Protein AF-A0A3D3YVE0-F1 (afdb_monomer)

Sequence (77 aa):
INRLPWSRGYCVTVDHHAIRPEDLLPQHCFRRWTGEYFDEFGNKLPGPIEPCGDWGLASYRALDDRISDALHIPRVP

pLDDT: mean 91.21, std 6.07, range [61.97, 97.88]

Radius of gyration: 15.42 Å; Cα contacts (8 Å, |Δi|>4): 70; chains: 1; bounding box: 38×22×39 Å

Solvent-accessible surface area (backbone atoms only — not comparable to full-atom values): 5138 Å² total; per-residue (Å²): 135,86,61,63,50,48,78,70,65,78,45,80,88,88,77,88,78,83,89,50,78,86,76,52,70,98,62,63,25,22,36,34,96,88,71,50,28,23,33,93,86,68,50,78,46,98,57,90,45,86,76,64,46,64,61,73,82,77,53,73,63,58,49,51,44,54,50,19,61,77,70,74,46,84,66,78,135

Foldseek 3Di:
DDCVCVVVPVDDDPDDDDDDPVNDDPWAWAAEPVRWIATPVRHTDPDDDPPYHHPDDDDPLRVQVVVCVVVVHDRDD

Secondary structure (DSSP, 8-state):
---HHHHTTS----------GGGS-SS-EEE-TTS-EE-TT-PEESS--SSEEESSPPPHHHHHHHHHHHHT-PPP-

Nearest PDB structures (foldseek):
  7qi6-assembly1_m  TM=2.742E-01  e=1.314E+00  Homo sapiens
  7rsi-assembly1_C  TM=3.870E-01  e=7.709E+00  Homo sapiens

Structure (mmCIF, N/CA/C/O backbone):
data_AF-A0A3D3YVE0-F1
#
_entry.id   AF-A0A3D3YVE0-F1
#
loop_
_atom_site.group_PDB
_atom_site.id
_atom_site.type_symbol
_atom_site.label_atom_id
_atom_site.label_alt_id
_atom_site.label_comp_id
_atom_site.label_asym_id
_atom_site.label_entity_id
_atom_site.label_seq_id
_atom_site.pdbx_PDB_ins_code
_atom_site.Cartn_x
_atom_site.Cartn_y
_atom_site.Cartn_z
_atom_site.occupancy
_atom_site.B_iso_or_equiv
_atom_site.auth_seq_id
_atom_site.auth_comp_id
_atom_site.auth_asym_id
_atom_site.auth_atom_id
_atom_site.pdbx_PDB_model_num
ATOM 1 N N . ILE A 1 1 ? -8.245 7.265 -8.616 1.00 61.97 1 ILE A N 1
ATOM 2 C CA . ILE A 1 1 ? -6.929 6.679 -8.981 1.00 61.97 1 ILE A CA 1
ATOM 3 C C . ILE A 1 1 ? -6.182 7.645 -9.893 1.00 61.97 1 ILE A C 1
ATOM 5 O O . ILE A 1 1 ? -6.776 8.165 -10.832 1.00 61.97 1 ILE A O 1
ATOM 9 N N . ASN A 1 2 ? -4.908 7.914 -9.604 1.00 75.38 2 ASN A N 1
ATOM 10 C CA . ASN A 1 2 ? -4.049 8.768 -10.424 1.00 75.38 2 ASN A CA 1
ATOM 11 C C . ASN A 1 2 ? -3.600 8.020 -11.699 1.00 75.38 2 ASN A C 1
ATOM 13 O O . ASN A 1 2 ? -2.969 6.975 -11.591 1.00 75.38 2 ASN A O 1
ATOM 17 N N . ARG A 1 3 ? -3.904 8.549 -12.896 1.00 82.75 3 ARG A N 1
ATOM 18 C CA . ARG A 1 3 ? -3.554 7.924 -14.194 1.00 82.75 3 ARG A CA 1
ATOM 19 C C . ARG A 1 3 ? -2.187 8.342 -14.750 1.00 82.75 3 ARG A C 1
ATOM 21 O O . ARG A 1 3 ? -1.768 7.805 -15.773 1.00 82.75 3 ARG A O 1
ATOM 28 N N . LEU A 1 4 ? -1.496 9.281 -14.097 1.00 85.50 4 LEU A N 1
ATOM 29 C CA . LEU A 1 4 ? -0.227 9.838 -14.576 1.00 85.50 4 LEU A CA 1
ATOM 30 C C . LEU A 1 4 ? 0.862 8.793 -14.881 1.00 85.50 4 LEU A C 1
ATOM 32 O O . LEU A 1 4 ? 1.550 8.977 -15.886 1.00 85.50 4 LEU A O 1
ATOM 36 N N . PRO A 1 5 ? 1.036 7.709 -14.094 1.00 83.00 5 PRO A N 1
ATOM 37 C CA . PRO A 1 5 ? 2.038 6.688 -14.405 1.00 83.00 5 PRO A CA 1
ATOM 38 C C . PRO A 1 5 ? 1.815 6.022 -15.769 1.00 83.00 5 PRO A C 1
ATOM 40 O O . PRO A 1 5 ? 2.754 5.881 -16.548 1.00 83.00 5 PRO A O 1
ATOM 43 N N . TRP A 1 6 ? 0.561 5.691 -16.097 1.00 88.38 6 TRP A N 1
ATOM 44 C CA . TRP A 1 6 ? 0.191 5.093 -17.383 1.00 88.38 6 TRP A CA 1
ATOM 45 C C . TRP A 1 6 ? 0.340 6.080 -18.533 1.00 88.38 6 TRP A C 1
ATOM 47 O O . TRP A 1 6 ? 0.948 5.758 -19.547 1.00 88.38 6 TRP A O 1
ATOM 57 N N . SER A 1 7 ? -0.172 7.307 -18.382 1.00 91.69 7 SER A N 1
ATOM 58 C CA . SER A 1 7 ? -0.100 8.297 -19.464 1.00 91.69 7 SER A CA 1
ATOM 59 C C . SER A 1 7 ? 1.333 8.728 -19.787 1.00 91.69 7 SER A C 1
ATOM 61 O O . SER A 1 7 ? 1.588 9.211 -20.882 1.00 91.69 7 SER A O 1
ATOM 63 N N . ARG A 1 8 ? 2.264 8.583 -18.835 1.00 89.50 8 ARG A N 1
ATOM 64 C CA . ARG A 1 8 ? 3.696 8.862 -19.024 1.00 89.50 8 ARG A CA 1
ATOM 65 C C . ARG A 1 8 ? 4.510 7.632 -19.447 1.00 89.50 8 ARG A C 1
ATOM 67 O O . ARG A 1 8 ? 5.718 7.752 -19.601 1.00 89.50 8 ARG A O 1
ATOM 74 N N . GLY A 1 9 ? 3.871 6.475 -19.629 1.00 88.56 9 GLY A N 1
ATOM 75 C CA . GLY A 1 9 ? 4.530 5.246 -20.077 1.00 88.56 9 GLY A CA 1
ATOM 76 C C . GLY A 1 9 ? 5.353 4.516 -19.010 1.00 88.56 9 GLY A C 1
ATOM 77 O O . GLY A 1 9 ? 6.081 3.594 -19.356 1.00 88.56 9 GLY A O 1
ATOM 78 N N . TYR A 1 10 ? 5.243 4.886 -17.728 1.00 83.38 10 TYR A N 1
ATOM 79 C CA . TYR A 1 10 ? 5.922 4.175 -16.632 1.00 83.38 10 TYR A CA 1
ATOM 80 C C . TYR A 1 10 ? 5.237 2.854 -16.272 1.00 83.38 10 TYR A C 1
ATOM 82 O O . TYR A 1 10 ? 5.878 1.945 -15.755 1.00 83.38 10 TYR A O 1
ATOM 90 N N . CYS A 1 11 ? 3.930 2.755 -16.517 1.00 86.88 11 CYS A N 1
ATOM 91 C CA . CYS A 1 11 ? 3.145 1.557 -16.247 1.00 86.88 11 CYS A CA 1
ATOM 92 C C . CYS A 1 11 ? 2.444 1.080 -17.517 1.00 86.88 11 CYS A C 1
ATOM 94 O O . CYS A 1 11 ? 1.929 1.887 -18.293 1.00 86.88 11 CYS A O 1
ATOM 96 N N . VAL A 1 12 ? 2.356 -0.239 -17.671 1.00 92.00 12 VAL A N 1
ATOM 97 C CA . VAL A 1 12 ? 1.529 -0.907 -18.679 1.00 92.00 12 VAL A CA 1
ATOM 98 C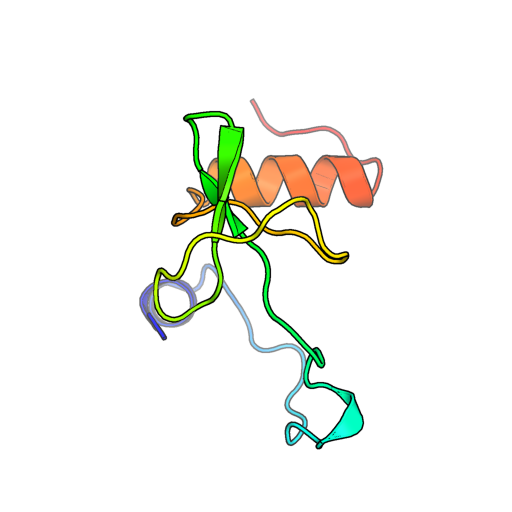 C . VAL A 1 12 ? 0.461 -1.737 -17.975 1.00 92.00 12 VAL A C 1
ATOM 100 O O . VAL A 1 12 ? 0.695 -2.278 -16.895 1.00 92.00 12 VAL A O 1
ATOM 103 N N . THR A 1 13 ? -0.731 -1.819 -18.560 1.00 90.19 13 THR A N 1
ATOM 104 C CA . THR A 1 13 ? -1.770 -2.725 -18.060 1.00 90.19 13 THR A CA 1
ATOM 105 C C . THR A 1 13 ? -1.436 -4.136 -18.523 1.00 90.19 13 THR A C 1
ATOM 107 O O . THR A 1 13 ? -1.431 -4.394 -19.722 1.00 90.19 13 THR A O 1
ATOM 110 N N . VAL A 1 14 ? -1.140 -5.026 -17.577 1.00 91.44 14 VAL A N 1
ATOM 111 C CA . VAL A 1 14 ? -0.818 -6.433 -17.865 1.00 91.44 14 VAL A CA 1
ATOM 112 C C . VAL A 1 14 ? -2.084 -7.286 -17.960 1.00 91.44 14 VAL A C 1
ATOM 114 O O . VAL A 1 14 ? -2.133 -8.211 -18.762 1.00 91.44 14 VAL A O 1
ATOM 117 N N . ASP A 1 15 ? -3.115 -6.956 -17.179 1.00 93.38 15 ASP A N 1
ATOM 118 C CA . ASP A 1 15 ? -4.379 -7.692 -17.140 1.00 93.38 15 ASP A CA 1
ATOM 119 C C . ASP A 1 15 ? -5.535 -6.797 -16.645 1.00 93.38 15 ASP A C 1
ATOM 121 O O . ASP A 1 15 ? -5.296 -5.720 -16.085 1.00 93.38 15 ASP A O 1
ATOM 125 N N . HIS A 1 16 ? -6.782 -7.226 -16.852 1.00 92.12 16 HIS A N 1
ATOM 126 C CA . HIS A 1 16 ? -7.986 -6.528 -16.400 1.00 92.12 16 HIS A CA 1
ATOM 127 C C . HIS A 1 16 ? -9.096 -7.507 -15.985 1.00 92.12 16 HIS A C 1
ATOM 129 O O . HIS A 1 16 ? -9.828 -8.036 -16.824 1.00 92.12 16 HIS A O 1
ATOM 135 N N . HIS A 1 17 ? -9.279 -7.656 -14.671 1.00 92.25 17 HIS A N 1
ATOM 136 C CA . HIS A 1 17 ? -10.347 -8.454 -14.063 1.00 92.25 17 HIS A CA 1
ATOM 137 C C . HIS A 1 17 ? -11.338 -7.571 -13.310 1.00 92.25 17 HIS A C 1
ATOM 139 O O . HIS A 1 17 ? -10.973 -6.530 -12.763 1.00 92.25 17 HIS A O 1
ATOM 145 N N . ALA A 1 18 ? -12.600 -7.998 -13.267 1.00 94.19 18 ALA A N 1
ATOM 146 C CA . ALA A 1 18 ? -13.588 -7.375 -12.396 1.00 94.19 18 ALA A CA 1
ATOM 147 C C . ALA A 1 18 ? -13.280 -7.720 -10.932 1.00 94.19 18 ALA A C 1
ATOM 149 O O . ALA A 1 18 ? -13.042 -8.887 -10.626 1.00 94.19 18 ALA A O 1
ATOM 150 N N . ILE A 1 19 ? -13.330 -6.715 -10.052 1.00 92.00 19 ILE A N 1
ATOM 151 C CA . ILE A 1 19 ? -13.206 -6.909 -8.603 1.00 92.00 19 ILE A CA 1
ATOM 152 C C . ILE A 1 19 ? -14.416 -7.704 -8.121 1.00 92.00 19 ILE A C 1
ATOM 154 O O . ILE A 1 19 ? -15.562 -7.342 -8.412 1.00 92.00 19 ILE A O 1
ATOM 158 N N . ARG A 1 20 ? -14.159 -8.772 -7.380 1.00 95.50 20 ARG A N 1
ATOM 159 C CA . ARG A 1 20 ? -15.172 -9.630 -6.779 1.00 95.50 20 ARG A CA 1
ATOM 160 C C . ARG A 1 20 ? -15.274 -9.366 -5.276 1.00 95.50 20 ARG A C 1
ATOM 162 O O . ARG A 1 20 ? -14.342 -8.821 -4.686 1.00 95.50 20 ARG A O 1
ATOM 169 N N . PRO A 1 21 ? -16.389 -9.740 -4.627 1.00 93.81 21 PRO A N 1
ATOM 170 C CA . PRO A 1 21 ? -16.534 -9.580 -3.182 1.00 93.81 21 PRO A CA 1
ATOM 171 C C . PRO A 1 21 ? -15.408 -10.242 -2.378 1.00 93.81 21 PRO A C 1
ATOM 173 O O . PRO A 1 21 ? -14.999 -9.702 -1.358 1.00 93.81 21 PRO A O 1
ATOM 176 N N . GLU A 1 22 ? -14.884 -11.375 -2.848 1.00 94.19 22 GLU A N 1
ATOM 177 C CA . GLU A 1 22 ? -13.766 -12.086 -2.223 1.00 94.19 22 GLU A CA 1
ATOM 178 C C . GLU A 1 22 ? -12.410 -11.367 -2.322 1.00 94.19 22 GLU A C 1
ATOM 180 O O . GLU A 1 22 ? -11.510 -11.677 -1.547 1.00 94.19 22 GLU A O 1
ATOM 185 N N . ASP A 1 23 ? -12.264 -10.395 -3.229 1.00 91.44 23 ASP A N 1
ATOM 186 C CA . ASP A 1 23 ? -11.050 -9.576 -3.345 1.00 91.44 23 ASP A CA 1
ATOM 187 C C . ASP A 1 23 ? -11.019 -8.444 -2.304 1.00 91.44 23 ASP A C 1
ATOM 189 O O . ASP A 1 23 ? -9.997 -7.777 -2.124 1.00 91.44 23 ASP A O 1
ATOM 193 N N . LEU A 1 24 ? -12.150 -8.186 -1.637 1.00 91.88 24 LEU A N 1
ATOM 194 C CA . LEU A 1 24 ? -12.268 -7.137 -0.635 1.00 91.88 24 LEU A CA 1
ATOM 195 C C . LEU A 1 24 ? -11.809 -7.647 0.726 1.00 91.88 24 LEU A C 1
ATOM 197 O O . LEU A 1 24 ? -12.235 -8.696 1.212 1.00 91.88 24 LEU A O 1
ATOM 201 N N . LEU A 1 25 ? -10.973 -6.848 1.383 1.00 92.50 25 LEU A N 1
ATOM 202 C CA . LEU A 1 25 ? -10.609 -7.106 2.765 1.00 92.50 25 LEU A CA 1
ATOM 203 C C . LEU A 1 25 ? -11.827 -6.873 3.669 1.00 92.50 25 LEU A C 1
ATOM 205 O O . LEU A 1 25 ? -12.513 -5.863 3.502 1.00 92.50 25 LEU A O 1
ATOM 209 N N . PRO A 1 26 ? -12.079 -7.745 4.664 1.00 93.00 26 PRO A N 1
ATOM 210 C CA . PRO A 1 26 ? -13.168 -7.538 5.619 1.00 93.00 26 PRO A CA 1
ATOM 211 C C . PRO A 1 26 ? -13.028 -6.243 6.429 1.00 93.00 26 PRO A C 1
ATOM 213 O O . PRO A 1 26 ? -14.024 -5.694 6.888 1.00 93.00 26 PRO A O 1
ATOM 216 N N . GLN A 1 27 ? -11.790 -5.785 6.630 1.00 94.94 27 GLN A N 1
ATOM 217 C CA . GLN A 1 27 ? -11.447 -4.577 7.368 1.00 94.94 27 GLN A CA 1
ATOM 218 C C . GLN A 1 27 ? -10.130 -4.029 6.819 1.00 94.94 27 GLN A C 1
ATOM 220 O O . GLN A 1 27 ? -9.129 -4.749 6.792 1.00 94.94 27 GLN A O 1
ATOM 225 N N . HIS A 1 28 ? -10.102 -2.759 6.420 1.00 95.81 28 HIS A N 1
ATOM 226 C CA . HIS A 1 28 ? -8.836 -2.108 6.114 1.00 95.81 28 HIS A CA 1
ATOM 227 C C . HIS A 1 28 ? -8.125 -1.679 7.399 1.00 95.81 28 HIS A C 1
ATOM 229 O O . HIS A 1 28 ? -8.75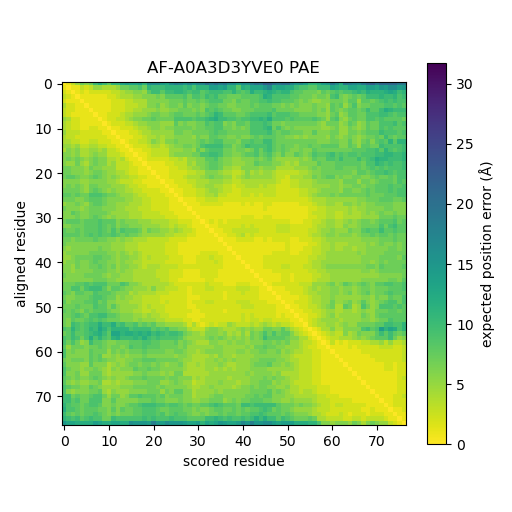4 -1.272 8.381 1.00 95.81 28 HIS A O 1
ATOM 235 N N . CYS A 1 29 ? -6.796 -1.745 7.372 1.00 97.31 29 CYS A N 1
ATOM 236 C CA . CYS A 1 29 ? -5.939 -1.297 8.456 1.00 97.31 29 CYS A CA 1
ATOM 237 C C . CYS A 1 29 ? -4.690 -0.631 7.886 1.00 97.31 29 CYS A C 1
ATOM 239 O O . CYS A 1 29 ? -3.992 -1.182 7.034 1.00 97.31 29 CYS A O 1
ATOM 241 N N . PHE A 1 30 ? -4.402 0.564 8.381 1.00 96.56 30 PHE A N 1
ATOM 242 C CA . PHE A 1 30 ? -3.304 1.397 7.928 1.00 96.56 30 PHE A CA 1
ATOM 243 C C . PHE A 1 30 ? -2.554 1.962 9.132 1.00 96.56 30 PHE A C 1
ATOM 245 O O . PHE A 1 30 ? -3.132 2.639 9.987 1.00 96.56 30 PHE A O 1
ATOM 252 N N . ARG A 1 31 ? -1.247 1.722 9.185 1.00 96.56 31 ARG A N 1
ATOM 253 C CA . ARG A 1 31 ? -0.360 2.232 10.229 1.00 96.56 31 ARG A CA 1
ATOM 254 C C . ARG A 1 31 ? 0.144 3.626 9.869 1.00 96.56 31 ARG A C 1
ATOM 256 O O . ARG A 1 31 ? 0.767 3.821 8.827 1.00 96.56 31 ARG A O 1
ATOM 263 N N . ARG A 1 32 ? -0.077 4.610 10.736 1.00 94.06 32 ARG A N 1
ATOM 264 C CA . ARG A 1 32 ? 0.542 5.938 10.624 1.00 94.06 32 ARG A CA 1
ATOM 265 C C . ARG A 1 32 ? 2.012 5.894 11.013 1.00 94.06 32 ARG A C 1
ATOM 267 O O . ARG A 1 32 ? 2.454 5.033 11.765 1.00 94.06 32 ARG A O 1
ATOM 274 N N . TRP A 1 33 ? 2.757 6.903 10.573 1.00 89.94 33 TRP A N 1
ATOM 275 C CA . TRP A 1 33 ? 4.144 7.127 10.995 1.00 89.94 33 TRP A CA 1
ATOM 276 C C . TRP A 1 33 ? 4.289 7.322 12.518 1.00 89.94 33 TRP A C 1
ATOM 278 O O . TRP A 1 33 ? 5.366 7.096 13.057 1.00 89.94 33 TRP A O 1
ATOM 288 N N . THR A 1 34 ? 3.206 7.686 13.218 1.00 93.81 34 THR A N 1
ATOM 289 C CA . THR A 1 34 ? 3.126 7.747 14.689 1.00 93.81 34 THR A CA 1
ATOM 290 C C . THR A 1 34 ? 3.001 6.370 15.356 1.00 93.81 34 THR A C 1
ATOM 292 O O . THR A 1 34 ? 3.027 6.284 16.580 1.00 93.81 34 THR A O 1
ATOM 295 N N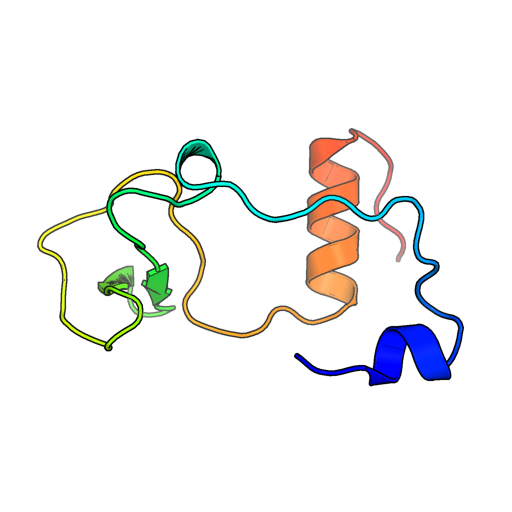 . GLY A 1 35 ? 2.853 5.291 14.578 1.00 94.62 35 GLY A N 1
ATOM 296 C CA . GLY A 1 35 ? 2.668 3.916 15.055 1.00 94.62 35 GLY A CA 1
ATOM 297 C C . GLY A 1 35 ? 1.213 3.520 15.325 1.00 94.62 35 GLY A C 1
ATOM 298 O O . GLY A 1 35 ? 0.937 2.359 15.607 1.00 94.62 35 GLY A O 1
ATOM 299 N N . GLU A 1 36 ? 0.277 4.461 15.226 1.00 97.50 36 GLU A N 1
ATOM 300 C CA . GLU A 1 36 ? -1.154 4.227 15.429 1.00 97.50 36 GLU A CA 1
ATOM 301 C C . GLU A 1 36 ? -1.821 3.601 14.193 1.00 97.50 36 GLU A C 1
ATOM 303 O O . GLU A 1 36 ? -1.408 3.865 13.064 1.00 97.50 36 GLU A O 1
ATOM 308 N N . TYR A 1 37 ? -2.888 2.824 14.400 1.00 97.88 37 TYR A N 1
ATOM 309 C CA . TYR A 1 37 ? -3.612 2.106 13.345 1.00 97.88 37 TYR A CA 1
ATOM 310 C C . TYR A 1 37 ? -4.988 2.717 13.098 1.00 97.88 37 TYR A C 1
ATOM 312 O O . TYR A 1 37 ? -5.667 3.114 14.046 1.00 97.88 37 TYR A O 1
ATOM 320 N N . PHE A 1 38 ? -5.398 2.782 11.833 1.00 97.38 38 PHE A N 1
ATOM 321 C CA . PHE A 1 38 ? -6.668 3.372 11.418 1.00 97.38 38 PHE A CA 1
ATOM 322 C C . PHE A 1 38 ? -7.303 2.608 10.251 1.00 97.38 38 PHE A C 1
ATOM 324 O O . PHE A 1 38 ? -6.591 1.978 9.469 1.00 97.38 38 PHE A O 1
ATOM 331 N N . ASP A 1 39 ? -8.623 2.705 10.119 1.00 95.69 39 ASP A N 1
ATOM 332 C CA . ASP A 1 39 ? -9.375 2.231 8.950 1.00 95.69 39 ASP A CA 1
ATOM 333 C C . ASP A 1 39 ? -9.412 3.273 7.817 1.00 95.69 39 ASP A C 1
ATOM 335 O O . ASP A 1 39 ? -8.991 4.415 7.989 1.00 95.69 39 ASP A O 1
ATOM 339 N N . GLU A 1 40 ? -9.947 2.923 6.650 1.00 93.06 40 GLU A N 1
ATOM 340 C CA . GLU A 1 40 ? -10.041 3.815 5.486 1.00 93.06 40 GLU A CA 1
ATOM 341 C C . GLU A 1 40 ? -10.837 5.112 5.732 1.00 93.06 40 GLU A C 1
ATOM 343 O O . GLU A 1 40 ? -10.689 6.077 4.978 1.00 93.06 40 GLU A O 1
ATOM 348 N N . PHE A 1 41 ? -11.655 5.155 6.786 1.00 95.00 41 PHE A N 1
ATOM 349 C CA . PHE A 1 41 ? -12.454 6.312 7.189 1.00 95.00 41 PHE A CA 1
ATOM 350 C C . PHE A 1 41 ? -11.741 7.187 8.232 1.00 95.00 41 PHE A C 1
ATOM 352 O O . PHE A 1 41 ? -12.239 8.254 8.591 1.00 95.00 41 PHE A O 1
ATOM 359 N N . GLY A 1 42 ? -10.554 6.779 8.692 1.00 93.44 42 GLY A N 1
ATOM 360 C CA . GLY A 1 42 ? -9.765 7.495 9.689 1.00 93.44 42 GLY A CA 1
ATOM 361 C C . GLY A 1 42 ? -10.187 7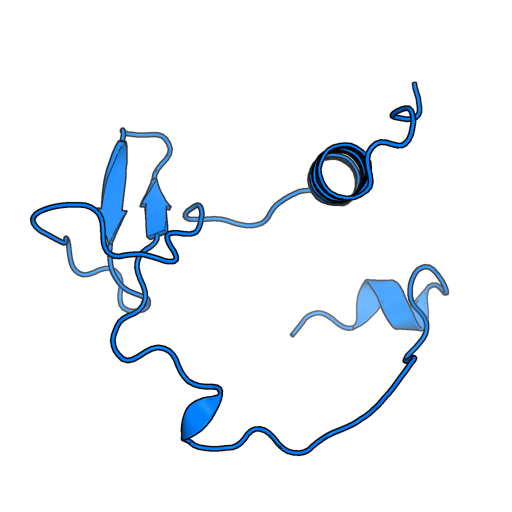.217 11.131 1.00 93.44 42 GLY A C 1
ATOM 362 O O . GLY A 1 42 ? -9.773 7.959 12.026 1.00 93.44 42 GLY A O 1
ATOM 363 N N . ASN A 1 43 ? -10.966 6.162 11.380 1.00 96.62 43 ASN A N 1
ATOM 364 C CA . ASN A 1 43 ? -11.273 5.707 12.731 1.00 96.62 43 ASN A CA 1
ATOM 365 C C . ASN A 1 43 ? -10.082 4.942 13.302 1.00 96.62 43 ASN A C 1
ATOM 367 O O . ASN A 1 43 ? -9.468 4.123 12.620 1.00 96.62 43 ASN A O 1
ATOM 371 N N . LYS A 1 44 ? -9.747 5.204 14.567 1.00 97.38 44 LYS A N 1
ATOM 372 C CA . LYS A 1 44 ? -8.621 4.552 15.241 1.00 97.38 44 LYS A CA 1
ATOM 373 C C . LYS A 1 44 ? -8.963 3.101 15.583 1.00 97.38 44 LYS A C 1
ATOM 375 O O . LYS A 1 44 ? -9.993 2.836 16.198 1.00 97.38 44 LYS A O 1
ATOM 380 N N . LEU A 1 45 ? -8.060 2.187 15.247 1.00 97.62 45 LEU A N 1
ATOM 381 C CA . LEU A 1 45 ? -8.146 0.769 15.583 1.00 97.62 45 LEU A CA 1
ATOM 382 C C . LEU A 1 45 ? -7.364 0.474 16.878 1.00 97.62 45 LEU A C 1
ATOM 384 O O . LEU A 1 45 ? -6.352 1.128 17.150 1.00 97.62 45 LEU A O 1
ATOM 388 N N . PRO A 1 46 ? -7.796 -0.514 17.686 1.00 96.81 46 PRO A N 1
ATOM 389 C CA . PRO A 1 46 ? -7.114 -0.878 18.932 1.00 96.81 46 PRO A CA 1
ATOM 390 C C . PRO A 1 46 ? -5.754 -1.559 18.701 1.00 96.81 46 PRO A C 1
ATOM 392 O O . PRO A 1 46 ? -4.932 -1.609 19.613 1.00 96.81 46 PRO A O 1
ATOM 395 N N . GLY A 1 47 ? -5.509 -2.073 17.494 1.00 96.06 47 GLY A N 1
ATOM 396 C CA . GLY A 1 47 ? -4.278 -2.754 17.106 1.00 96.06 47 GLY A CA 1
ATOM 397 C C . GLY A 1 47 ? -4.249 -3.071 15.606 1.00 96.06 47 GLY A C 1
ATOM 398 O O . GLY A 1 47 ? -5.200 -2.726 14.899 1.00 96.06 47 GLY A O 1
ATOM 399 N N . PRO A 1 48 ? -3.168 -3.706 15.119 1.00 96.81 48 PRO A N 1
ATOM 400 C CA . PRO A 1 48 ? -3.032 -4.085 13.716 1.00 96.81 48 PRO A CA 1
ATOM 401 C C . PRO A 1 48 ? -4.021 -5.192 13.324 1.00 96.81 48 PRO A C 1
ATOM 403 O O . PRO A 1 48 ? -4.260 -6.123 14.094 1.00 96.81 48 PRO A O 1
ATOM 406 N N . ILE A 1 49 ? -4.545 -5.107 12.100 1.00 96.69 49 ILE A N 1
ATOM 407 C CA . ILE A 1 49 ? -5.339 -6.148 11.435 1.00 96.69 49 ILE A CA 1
ATOM 408 C C . ILE A 1 49 ? -4.681 -6.414 10.081 1.00 96.69 49 ILE A C 1
ATOM 410 O O . ILE A 1 49 ? -4.478 -5.481 9.309 1.00 96.69 49 ILE A O 1
ATOM 414 N N . GLU A 1 50 ? -4.309 -7.664 9.805 1.00 95.00 50 GLU A N 1
ATOM 415 C CA . GLU A 1 50 ? -3.616 -8.011 8.562 1.00 95.00 50 GLU A CA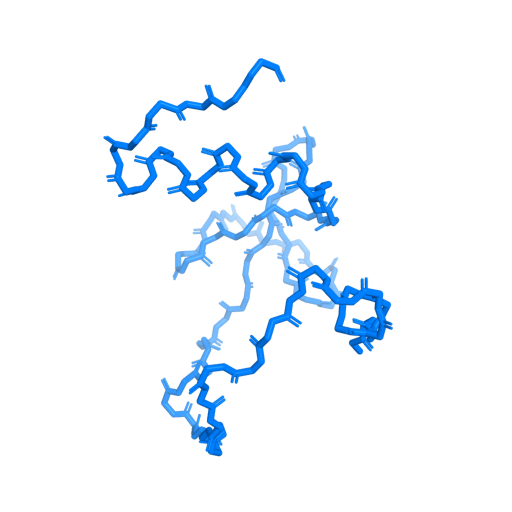 1
ATOM 416 C C . GLU A 1 50 ? -4.598 -8.275 7.402 1.00 95.00 50 GLU A C 1
ATOM 418 O O . GLU A 1 50 ? -5.647 -8.888 7.622 1.00 95.00 50 GLU A O 1
ATOM 423 N N . PRO A 1 51 ? -4.252 -7.867 6.165 1.00 93.00 51 PRO A N 1
ATOM 424 C CA . PRO A 1 51 ? -3.026 -7.156 5.799 1.00 93.00 51 PRO A CA 1
ATOM 425 C C . PRO A 1 51 ? -3.056 -5.672 6.212 1.00 93.00 51 PRO A C 1
ATOM 427 O O . PRO A 1 51 ? -4.020 -4.957 5.931 1.00 93.00 51 PRO A O 1
ATOM 430 N N . CYS A 1 52 ? -1.978 -5.197 6.846 1.00 94.69 52 CYS A N 1
ATOM 431 C CA . CY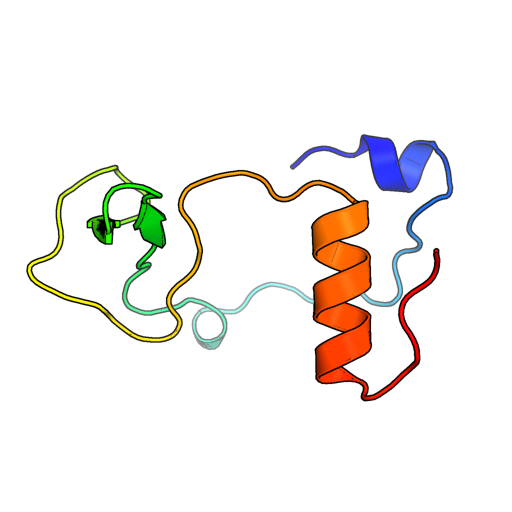S A 1 52 ? -1.841 -3.806 7.281 1.00 94.69 52 CYS A CA 1
ATOM 432 C C . CYS A 1 52 ? -0.969 -2.987 6.314 1.00 94.69 52 CYS A C 1
ATOM 434 O O . CYS A 1 52 ? 0.214 -3.268 6.118 1.00 94.69 52 CYS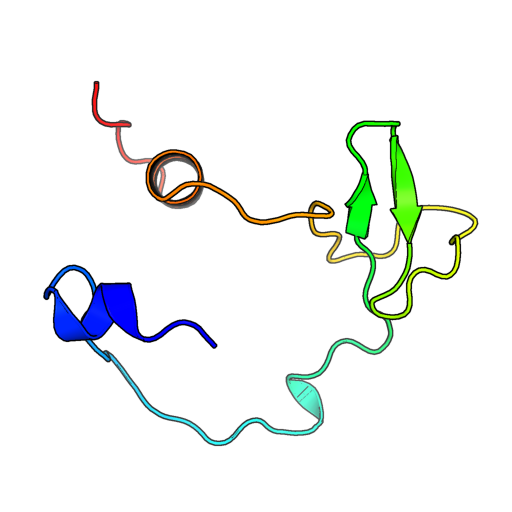 A O 1
ATOM 436 N N . GLY A 1 53 ? -1.534 -1.918 5.750 1.00 91.88 53 GLY A N 1
ATOM 437 C CA . GLY A 1 53 ? -0.807 -0.945 4.931 1.00 91.88 53 GLY A CA 1
ATOM 438 C C . GLY A 1 53 ? -0.163 0.177 5.751 1.00 91.88 53 GLY A C 1
ATOM 439 O O . GLY A 1 53 ? -0.336 0.264 6.966 1.00 91.88 53 GLY A O 1
ATOM 440 N N . ASP A 1 54 ? 0.541 1.089 5.080 1.00 91.69 54 ASP A N 1
ATOM 441 C CA . ASP A 1 54 ? 0.958 2.364 5.674 1.00 91.69 54 ASP A CA 1
ATOM 442 C C . ASP A 1 54 ? -0.076 3.454 5.349 1.00 91.69 54 ASP A C 1
ATOM 444 O O . ASP A 1 54 ? -0.607 3.521 4.239 1.00 91.69 54 ASP A O 1
ATOM 448 N N . TRP A 1 55 ? -0.343 4.344 6.305 1.00 88.19 55 TRP A N 1
ATOM 449 C CA . TRP A 1 55 ? -1.206 5.507 6.106 1.00 88.19 55 TRP A CA 1
ATOM 450 C C . TRP A 1 55 ? -0.481 6.570 5.275 1.00 88.19 55 TRP A C 1
ATOM 452 O O . TRP A 1 55 ? 0.226 7.428 5.813 1.00 88.19 55 TRP A O 1
ATOM 462 N N . GLY A 1 56 ? -0.658 6.526 3.955 1.00 83.00 56 GLY A N 1
ATOM 463 C CA . GLY A 1 56 ? -0.105 7.516 3.034 1.00 83.00 56 GLY A CA 1
ATOM 464 C C . GLY A 1 56 ? 0.167 6.965 1.639 1.00 83.00 56 GLY A C 1
ATOM 465 O O . GLY A 1 56 ? -0.137 5.818 1.324 1.00 83.00 56 GLY A O 1
ATOM 466 N N . LEU A 1 57 ? 0.752 7.810 0.789 1.00 79.19 57 LEU A N 1
ATOM 467 C CA . LEU A 1 57 ? 1.212 7.422 -0.542 1.00 79.19 57 LEU A CA 1
ATOM 468 C C . LEU A 1 57 ? 2.718 7.163 -0.510 1.00 79.19 57 LEU A C 1
ATOM 470 O O . LEU A 1 57 ? 3.493 8.016 -0.077 1.00 79.19 57 LEU A O 1
ATOM 474 N N . ALA A 1 58 ? 3.130 6.001 -1.009 1.00 78.44 58 ALA A N 1
ATOM 475 C CA . ALA A 1 58 ? 4.532 5.707 -1.269 1.00 78.44 58 ALA A CA 1
ATOM 476 C C . ALA A 1 58 ? 5.011 6.448 -2.530 1.00 78.44 58 ALA A C 1
ATOM 478 O O . ALA A 1 58 ? 4.261 6.615 -3.495 1.00 78.44 58 ALA A O 1
ATOM 479 N N . SER A 1 59 ? 6.274 6.880 -2.539 1.00 82.69 59 SER A N 1
ATOM 480 C CA . SER A 1 59 ? 6.924 7.361 -3.762 1.00 82.69 59 SER A CA 1
ATOM 481 C C . SER A 1 59 ? 7.160 6.198 -4.733 1.00 82.69 59 SER A C 1
ATOM 483 O O . SER A 1 59 ? 7.209 5.040 -4.318 1.00 82.69 59 SER A O 1
ATOM 485 N N . TYR A 1 60 ? 7.374 6.488 -6.023 1.00 82.19 60 TYR A N 1
ATOM 486 C CA . TYR A 1 60 ? 7.748 5.446 -6.994 1.00 82.19 60 TYR A CA 1
ATOM 487 C C . TYR A 1 60 ? 8.993 4.673 -6.559 1.00 82.19 60 TYR A C 1
ATOM 489 O O . TYR A 1 60 ? 9.049 3.465 -6.737 1.00 82.19 60 TYR A O 1
ATOM 497 N N . ARG A 1 61 ? 9.949 5.358 -5.923 1.00 87.38 61 ARG A N 1
ATOM 498 C CA . ARG A 1 61 ? 11.152 4.723 -5.396 1.00 87.38 61 ARG A CA 1
ATOM 499 C C . ARG A 1 61 ? 10.853 3.755 -4.251 1.00 87.38 61 ARG A C 1
ATOM 501 O O . ARG A 1 61 ? 11.357 2.643 -4.245 1.00 87.38 61 ARG A O 1
ATOM 508 N N . ALA A 1 62 ? 9.999 4.155 -3.311 1.00 87.38 62 ALA A N 1
ATOM 509 C CA . ALA A 1 62 ? 9.596 3.278 -2.217 1.00 87.38 62 ALA A CA 1
ATOM 510 C C . ALA A 1 62 ? 8.819 2.048 -2.721 1.00 87.38 62 ALA A C 1
ATOM 512 O O . ALA A 1 62 ? 8.937 0.974 -2.136 1.00 87.38 62 ALA A O 1
ATOM 513 N N . LEU A 1 63 ? 8.039 2.191 -3.800 1.00 85.19 63 LEU A N 1
ATOM 514 C CA . LEU A 1 63 ? 7.400 1.056 -4.471 1.00 85.19 63 LEU A CA 1
ATOM 515 C C . LEU A 1 63 ? 8.435 0.137 -5.137 1.00 85.19 63 LEU A C 1
ATOM 517 O O . LEU A 1 63 ? 8.376 -1.070 -4.923 1.00 85.19 63 LEU A O 1
ATOM 521 N N . ASP A 1 64 ? 9.386 0.698 -5.888 1.00 89.12 64 ASP A N 1
ATOM 522 C CA . ASP A 1 64 ? 10.469 -0.043 -6.552 1.00 89.12 64 ASP A CA 1
ATOM 523 C C . ASP A 1 64 ? 11.310 -0.858 -5.558 1.00 89.12 64 ASP A C 1
ATOM 525 O O . ASP A 1 64 ? 11.511 -2.058 -5.752 1.00 89.12 64 ASP A O 1
ATOM 529 N N . ASP A 1 65 ? 11.700 -0.251 -4.433 1.00 93.12 65 ASP A N 1
ATOM 530 C CA . ASP A 1 65 ? 12.458 -0.930 -3.379 1.00 93.12 65 ASP A CA 1
ATOM 531 C C . ASP A 1 65 ? 11.664 -2.096 -2.767 1.00 93.12 65 ASP A C 1
ATOM 533 O O . ASP A 1 65 ? 12.202 -3.190 -2.603 1.00 93.12 65 ASP A O 1
ATOM 537 N N . ARG A 1 66 ? 10.371 -1.894 -2.466 1.00 89.94 66 ARG A N 1
ATOM 538 C CA . ARG A 1 66 ? 9.506 -2.934 -1.874 1.00 89.94 66 ARG A CA 1
ATOM 539 C C . ARG A 1 66 ? 9.262 -4.100 -2.829 1.00 89.94 66 ARG A C 1
ATOM 541 O O . ARG A 1 66 ? 9.242 -5.248 -2.394 1.00 89.94 66 ARG A O 1
ATOM 548 N N . ILE A 1 67 ? 9.065 -3.814 -4.116 1.00 89.81 67 ILE A N 1
ATOM 549 C CA . ILE A 1 67 ? 8.925 -4.848 -5.150 1.00 89.81 67 ILE A CA 1
ATOM 550 C C . ILE A 1 67 ? 10.242 -5.612 -5.286 1.00 89.81 67 ILE A C 1
ATOM 552 O O . ILE A 1 67 ? 10.229 -6.840 -5.344 1.00 89.81 67 ILE A O 1
ATOM 556 N N . SER A 1 68 ? 11.369 -4.897 -5.278 1.00 94.62 68 SER A N 1
ATOM 557 C CA . SER A 1 68 ? 12.695 -5.503 -5.371 1.00 94.62 68 SER A CA 1
ATOM 558 C C . SER A 1 68 ? 12.964 -6.463 -4.215 1.00 94.62 68 SER A C 1
ATOM 560 O O . SER A 1 68 ? 13.380 -7.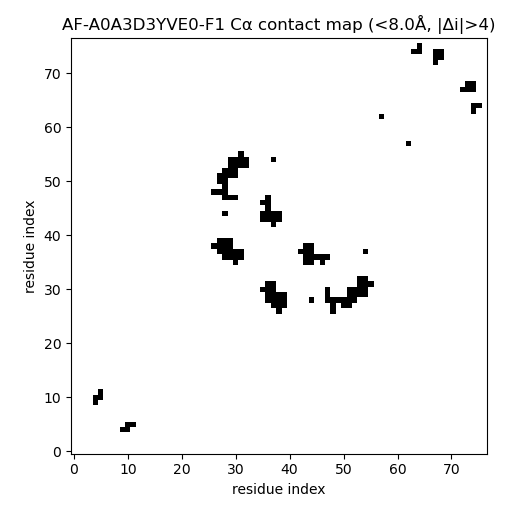597 -4.444 1.00 94.62 68 SER A O 1
ATOM 562 N N . ASP A 1 69 ? 12.633 -6.049 -2.989 1.00 94.06 69 ASP A N 1
ATOM 563 C CA . ASP A 1 69 ? 12.730 -6.895 -1.798 1.00 94.06 69 ASP A CA 1
ATOM 564 C C . ASP A 1 69 ? 11.845 -8.143 -1.909 1.00 94.06 69 ASP A C 1
ATOM 566 O O . ASP A 1 69 ? 12.311 -9.254 -1.666 1.00 94.06 69 ASP A O 1
ATOM 570 N N . ALA A 1 70 ? 10.579 -7.978 -2.308 1.00 93.56 70 ALA A N 1
ATOM 571 C CA . ALA A 1 70 ? 9.626 -9.084 -2.422 1.00 93.56 70 ALA A CA 1
ATOM 572 C C . ALA A 1 70 ? 10.033 -10.111 -3.495 1.00 93.56 70 ALA A C 1
ATOM 574 O O . ALA A 1 70 ? 9.800 -11.310 -3.336 1.00 93.56 70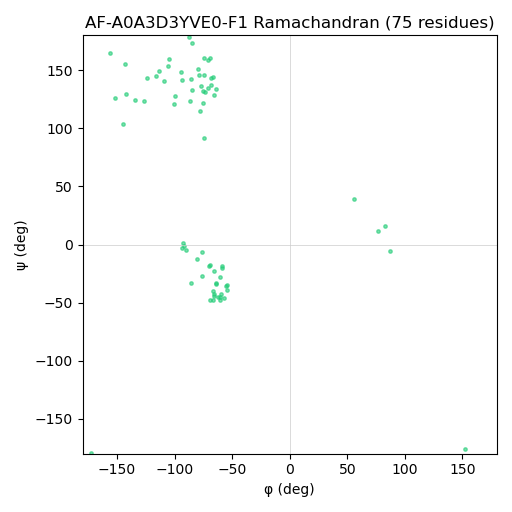 ALA A O 1
ATOM 575 N N . LEU A 1 71 ? 10.652 -9.646 -4.583 1.00 95.00 71 LEU A N 1
ATOM 576 C CA . LEU A 1 71 ? 11.125 -10.482 -5.688 1.00 95.00 71 LEU A CA 1
ATOM 577 C C . LEU A 1 71 ? 12.580 -10.945 -5.527 1.00 95.00 71 LEU A C 1
ATOM 579 O O . LEU A 1 71 ? 13.066 -11.690 -6.375 1.00 95.00 71 LEU A O 1
ATOM 583 N N . HIS A 1 72 ? 13.260 -10.546 -4.449 1.00 96.00 72 HIS A N 1
ATOM 584 C CA . HIS A 1 72 ? 14.674 -10.835 -4.192 1.00 96.00 72 HIS A CA 1
ATOM 585 C C . HIS A 1 72 ? 15.618 -10.370 -5.320 1.00 96.00 72 HIS A C 1
ATOM 587 O O . HIS A 1 72 ? 16.592 -11.052 -5.648 1.00 96.00 72 HIS A O 1
ATOM 593 N N . ILE A 1 73 ? 15.348 -9.203 -5.913 1.00 96.06 73 ILE A N 1
ATOM 594 C CA . ILE A 1 73 ? 16.224 -8.563 -6.908 1.00 96.06 73 ILE A CA 1
ATOM 595 C C . ILE A 1 73 ? 16.967 -7.360 -6.296 1.00 96.06 73 ILE A C 1
ATOM 597 O O . ILE A 1 73 ? 16.479 -6.756 -5.339 1.00 96.06 73 ILE A O 1
ATOM 601 N N . PRO A 1 74 ? 18.153 -6.983 -6.813 1.00 97.06 74 PRO A N 1
ATOM 602 C CA . PRO A 1 74 ? 18.883 -5.824 -6.307 1.00 97.06 74 PRO A CA 1
ATOM 603 C C . PRO A 1 74 ? 18.116 -4.516 -6.527 1.00 97.06 74 PRO A C 1
ATOM 605 O O . PRO A 1 74 ? 17.658 -4.244 -7.636 1.00 97.06 74 PRO A O 1
ATOM 608 N N . ARG A 1 75 ? 18.048 -3.677 -5.489 1.00 94.12 75 ARG A N 1
ATOM 609 C CA . ARG A 1 75 ? 17.515 -2.312 -5.595 1.00 94.12 75 ARG A CA 1
ATOM 610 C C . ARG A 1 75 ? 18.426 -1.458 -6.475 1.00 94.12 75 ARG A C 1
ATOM 612 O O . ARG A 1 75 ? 19.652 -1.588 -6.415 1.00 94.12 75 ARG A O 1
ATOM 619 N N . VAL A 1 76 ? 17.841 -0.556 -7.255 1.00 90.75 76 VAL A N 1
ATOM 620 C CA . VAL A 1 76 ? 18.611 0.420 -8.045 1.00 90.75 76 VAL A CA 1
ATOM 621 C C . VAL A 1 76 ? 19.263 1.472 -7.124 1.00 90.75 76 VAL A C 1
ATOM 623 O O . VAL A 1 76 ? 18.833 1.603 -5.985 1.00 90.75 76 VAL A O 1
ATOM 626 N N . PRO A 1 77 ? 20.323 2.197 -7.517 1.00 81.88 77 PRO A N 1
ATOM 627 C CA . PRO A 1 77 ? 20.933 3.237 -6.673 1.00 81.88 77 PRO A CA 1
ATOM 628 C C . PRO A 1 77 ? 20.005 4.422 -6.388 1.00 81.88 77 PRO A C 1
ATOM 630 O O . PRO A 1 77 ? 19.112 4.688 -7.225 1.00 81.88 77 PRO A O 1
#

Mean predicted aligned error: 5.29 Å